Protein AF-A0A965CL66-F1 (afdb_monomer_lite)

Radius of gyration: 16.73 Å; chains: 1; bounding box: 33×25×46 Å

pLDDT: mean 91.71, std 7.18, range [67.88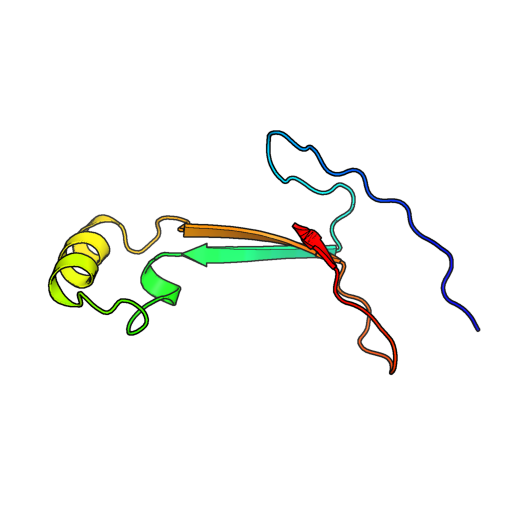, 98.25]

Foldseek 3Di:
DDDDDDDWDADPVPQDIPPFPDKDWDFLLNCPPVDPPNVVSVVCCVPGRRPTPDMWRWHDDPDDPPDDIDTD

Structure (mmCIF, N/CA/C/O backbone):
data_AF-A0A965CL66-F1
#
_entry.id   AF-A0A965CL66-F1
#
loop_
_atom_site.group_PDB
_atom_site.id
_atom_site.type_symbol
_atom_site.label_atom_id
_atom_site.label_alt_id
_atom_site.label_comp_id
_atom_site.label_asym_id
_atom_site.label_entity_id
_atom_site.label_seq_id
_atom_site.pdbx_PDB_ins_code
_atom_site.Cartn_x
_atom_site.Cartn_y
_atom_site.Cartn_z
_atom_site.occupancy
_atom_site.B_iso_or_equiv
_atom_site.auth_seq_id
_atom_site.auth_comp_id
_atom_site.auth_asym_id
_atom_site.auth_atom_id
_atom_site.pdbx_PDB_model_num
ATOM 1 N N . MET A 1 1 ? 12.152 -11.804 -28.304 1.00 67.88 1 MET A N 1
ATOM 2 C CA . MET A 1 1 ? 12.444 -10.360 -28.196 1.00 67.88 1 MET A CA 1
ATOM 3 C C . MET A 1 1 ? 12.548 -10.052 -26.716 1.00 67.88 1 MET A C 1
ATOM 5 O O . MET A 1 1 ? 11.607 -10.381 -26.001 1.00 67.88 1 MET A O 1
ATOM 9 N N . TYR A 1 2 ? 13.697 -9.566 -26.254 1.00 73.62 2 TYR A N 1
ATOM 10 C CA . TYR A 1 2 ? 13.903 -9.229 -24.843 1.00 73.62 2 TYR A CA 1
ATOM 11 C C . TYR A 1 2 ? 13.328 -7.839 -24.554 1.00 73.62 2 TYR A C 1
ATOM 13 O O . TYR A 1 2 ? 13.240 -7.022 -25.469 1.00 73.62 2 TYR A O 1
ATOM 21 N N . GLN A 1 3 ? 12.877 -7.607 -23.321 1.00 76.06 3 GLN A N 1
ATOM 22 C CA . GLN A 1 3 ? 12.454 -6.274 -22.890 1.00 76.06 3 GLN A CA 1
ATOM 23 C C . GLN A 1 3 ? 13.687 -5.391 -22.696 1.00 76.06 3 GLN A C 1
ATOM 25 O O . GLN A 1 3 ? 14.700 -5.858 -22.174 1.00 76.06 3 GLN A O 1
ATOM 30 N N . GLU A 1 4 ? 13.586 -4.135 -23.122 1.00 86.00 4 GLU A N 1
ATOM 31 C CA . GLU A 1 4 ? 14.620 -3.139 -22.849 1.00 86.00 4 GLU A CA 1
ATOM 32 C C . GLU A 1 4 ? 14.673 -2.848 -21.343 1.00 86.00 4 GLU A C 1
ATOM 34 O O . GLU A 1 4 ? 13.616 -2.733 -20.710 1.00 86.00 4 GLU A O 1
ATOM 39 N N . PRO A 1 5 ? 15.871 -2.721 -20.747 1.00 87.56 5 PRO A N 1
ATOM 40 C CA . PRO A 1 5 ? 15.998 -2.300 -19.361 1.00 87.56 5 PRO A CA 1
ATOM 41 C C . PRO A 1 5 ? 15.378 -0.917 -19.138 1.00 87.56 5 PRO A C 1
ATOM 43 O O . PRO A 1 5 ? 15.599 0.010 -19.916 1.00 87.56 5 PRO A O 1
ATOM 46 N N . SER A 1 6 ? 14.649 -0.762 -18.035 1.00 87.06 6 SER A N 1
ATOM 47 C CA . SER A 1 6 ? 14.148 0.530 -17.568 1.00 87.06 6 SER A CA 1
ATOM 48 C C . SER A 1 6 ? 14.885 0.979 -16.307 1.00 87.06 6 SER A C 1
ATOM 50 O O . SER A 1 6 ? 15.436 0.170 -15.558 1.00 87.06 6 SER A O 1
ATOM 52 N N . ALA A 1 7 ? 14.897 2.289 -16.068 1.00 89.94 7 ALA A N 1
ATOM 53 C CA . ALA A 1 7 ? 15.406 2.885 -14.841 1.00 89.94 7 ALA A CA 1
ATOM 54 C C . ALA A 1 7 ? 14.267 3.628 -14.138 1.00 89.94 7 ALA A C 1
ATOM 56 O O . ALA A 1 7 ? 13.509 4.347 -14.783 1.00 89.94 7 ALA A O 1
ATOM 57 N N . HIS A 1 8 ? 14.167 3.460 -12.821 1.00 92.38 8 HIS A N 1
ATOM 58 C CA . HIS A 1 8 ? 13.155 4.108 -11.990 1.00 92.38 8 HIS A CA 1
ATOM 59 C C . HIS A 1 8 ? 13.834 4.766 -10.797 1.00 92.38 8 HIS A C 1
ATOM 61 O O . HIS A 1 8 ? 14.691 4.161 -10.150 1.00 92.38 8 HIS A O 1
ATOM 67 N N . HIS A 1 9 ? 13.455 6.004 -10.497 1.00 94.44 9 HIS A N 1
ATOM 68 C CA . HIS A 1 9 ? 13.976 6.726 -9.348 1.00 94.44 9 HIS A CA 1
ATOM 69 C C . HIS A 1 9 ? 13.013 6.598 -8.169 1.00 94.44 9 HIS A C 1
ATOM 71 O O . HIS A 1 9 ? 11.851 6.992 -8.270 1.00 94.44 9 HIS A O 1
ATOM 77 N N . ILE A 1 10 ? 13.506 6.093 -7.038 1.00 94.44 10 ILE A N 1
ATOM 78 C CA . ILE A 1 10 ? 12.744 6.002 -5.790 1.00 94.44 10 ILE A CA 1
ATOM 79 C C . ILE A 1 10 ? 13.197 7.120 -4.860 1.00 94.44 10 ILE A C 1
ATOM 81 O O . ILE A 1 10 ? 14.359 7.185 -4.458 1.00 94.44 10 ILE A O 1
ATOM 85 N N . ASN A 1 11 ? 12.265 7.987 -4.478 1.00 95.25 11 ASN A N 1
ATOM 86 C CA . ASN A 1 11 ? 12.501 8.929 -3.398 1.00 95.25 11 ASN A CA 1
ATOM 87 C C . ASN A 1 11 ? 12.424 8.185 -2.058 1.00 95.25 11 ASN A C 1
ATOM 89 O O . ASN A 1 11 ? 11.346 7.779 -1.631 1.00 95.25 11 ASN A O 1
ATOM 93 N N . SER A 1 12 ? 13.560 8.030 -1.381 1.00 93.62 12 SER A N 1
ATOM 94 C CA . SER A 1 12 ? 13.652 7.290 -0.117 1.00 93.62 12 SER A CA 1
ATOM 95 C C . SER A 1 12 ? 12.883 7.926 1.044 1.00 93.62 12 SER A C 1
ATOM 97 O O . SER A 1 12 ? 12.518 7.219 1.977 1.00 93.62 12 SER A O 1
ATOM 99 N N . ALA A 1 13 ? 12.620 9.234 0.999 1.00 95.31 13 ALA A N 1
ATOM 100 C CA . ALA A 1 13 ? 11.875 9.924 2.047 1.00 95.31 13 ALA A CA 1
ATOM 101 C C . ALA A 1 13 ? 10.358 9.749 1.896 1.00 95.31 13 ALA A C 1
ATOM 103 O O . ALA A 1 13 ? 9.651 9.691 2.898 1.00 95.31 13 ALA A O 1
ATOM 104 N N . SER A 1 14 ? 9.850 9.682 0.661 1.00 92.38 14 SER A N 1
ATOM 105 C CA . SER A 1 14 ? 8.406 9.626 0.391 1.00 92.38 14 SER A CA 1
ATOM 106 C C . SER A 1 14 ? 7.901 8.281 -0.128 1.00 92.38 14 SER A C 1
ATOM 108 O O . SER A 1 14 ? 6.690 8.088 -0.200 1.00 92.38 14 SER A O 1
ATOM 110 N N . GLY A 1 15 ? 8.791 7.378 -0.544 1.00 92.44 15 GLY A N 1
ATOM 111 C CA . GLY A 1 15 ? 8.420 6.139 -1.231 1.00 92.44 15 GLY A CA 1
ATOM 112 C C . GLY A 1 15 ? 7.796 6.375 -2.611 1.00 92.44 15 GLY A C 1
ATOM 113 O O . GLY A 1 15 ? 7.133 5.497 -3.145 1.00 92.44 15 GLY A O 1
ATOM 114 N N . VAL A 1 16 ? 7.940 7.567 -3.201 1.00 94.00 16 VAL A N 1
ATOM 115 C CA . VAL A 1 16 ? 7.443 7.829 -4.561 1.00 94.00 16 VAL A CA 1
ATOM 116 C C . VAL A 1 16 ? 8.429 7.271 -5.581 1.00 94.00 16 VAL A C 1
ATOM 118 O O . VAL A 1 16 ? 9.607 7.631 -5.560 1.00 94.00 16 VAL A O 1
ATOM 121 N N . MET A 1 17 ? 7.930 6.437 -6.494 1.00 94.25 17 MET A N 1
ATOM 122 C CA . MET A 1 17 ? 8.681 5.913 -7.634 1.00 94.25 17 MET A CA 1
ATOM 123 C C . MET A 1 17 ? 8.340 6.698 -8.908 1.00 94.25 17 MET A C 1
ATOM 125 O O . MET A 1 17 ? 7.164 6.857 -9.244 1.00 94.25 17 MET A O 1
ATOM 129 N N . SER A 1 18 ? 9.357 7.195 -9.618 1.00 89.12 18 SER A N 1
ATOM 130 C CA . SER A 1 18 ? 9.179 7.857 -10.915 1.00 89.12 18 SER A CA 1
ATOM 131 C C . SER A 1 18 ? 8.738 6.863 -11.984 1.00 89.12 18 SER A C 1
ATOM 133 O O . SER A 1 18 ? 9.109 5.686 -11.951 1.00 89.12 18 SER A O 1
ATOM 135 N N . ASP A 1 19 ? 7.950 7.356 -12.941 1.00 85.38 19 ASP A N 1
ATOM 136 C CA . ASP A 1 19 ? 7.455 6.564 -14.067 1.00 85.38 19 ASP A CA 1
ATOM 137 C C . ASP A 1 19 ? 6.809 5.256 -13.602 1.00 85.38 19 ASP A C 1
ATOM 139 O O . ASP A 1 19 ? 7.048 4.207 -14.188 1.00 85.38 19 ASP A O 1
ATOM 143 N N . ALA A 1 20 ? 6.049 5.288 -12.503 1.00 84.50 20 ALA A N 1
ATOM 144 C CA . ALA A 1 20 ? 5.26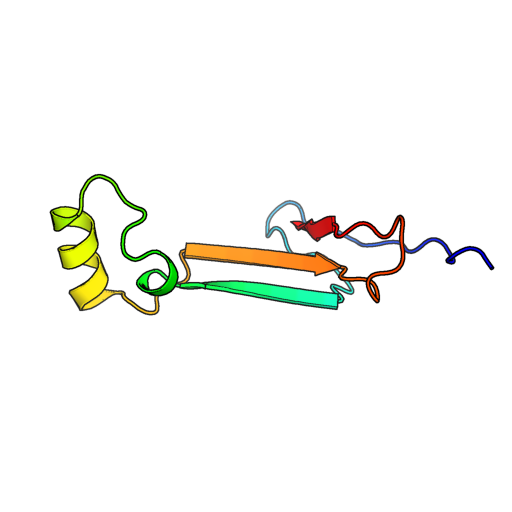4 4.144 -12.060 1.00 84.50 20 ALA A CA 1
ATOM 145 C C . ALA A 1 20 ? 4.130 3.877 -13.063 1.00 84.50 20 ALA A C 1
ATOM 147 O O . ALA A 1 20 ? 3.460 4.798 -13.530 1.00 84.50 20 ALA A O 1
ATOM 148 N N . GLY A 1 21 ? 3.911 2.605 -13.389 1.00 83.50 21 GLY A N 1
ATOM 149 C CA . GLY A 1 21 ? 2.867 2.161 -14.315 1.00 83.50 21 GLY A CA 1
ATOM 150 C C . GLY A 1 21 ? 1.499 2.100 -13.644 1.00 83.50 21 GLY A C 1
ATOM 151 O O . GLY A 1 21 ? 0.473 2.088 -14.320 1.00 83.50 21 GLY A O 1
ATOM 152 N N . GLY A 1 22 ? 1.481 2.095 -12.311 1.00 88.94 22 GLY A N 1
ATOM 153 C CA . GLY A 1 22 ? 0.275 2.123 -11.508 1.00 88.94 22 GLY A CA 1
ATOM 154 C C . GLY A 1 22 ? 0.515 2.682 -10.112 1.00 88.94 22 GLY A C 1
ATOM 155 O O . GLY A 1 22 ? 1.636 2.737 -9.601 1.00 88.94 22 GLY A O 1
ATOM 156 N N . ARG A 1 23 ? -0.588 3.084 -9.482 1.00 92.25 23 ARG A N 1
ATOM 157 C CA . ARG A 1 23 ? -0.639 3.456 -8.073 1.00 92.25 23 ARG A CA 1
ATOM 158 C C . ARG A 1 23 ? -1.807 2.730 -7.426 1.00 92.25 23 ARG A C 1
ATOM 160 O O . ARG A 1 23 ? -2.962 2.977 -7.767 1.00 92.25 23 ARG A O 1
ATOM 167 N N . TYR A 1 24 ? -1.494 1.850 -6.491 1.00 92.19 24 TYR A N 1
ATOM 168 C CA . TYR A 1 24 ? -2.472 1.119 -5.706 1.00 92.19 24 TYR A CA 1
ATOM 169 C C . TYR A 1 24 ? -2.667 1.806 -4.360 1.00 92.19 24 TYR A C 1
ATOM 171 O O . TYR A 1 24 ? -1.701 2.188 -3.708 1.00 92.19 24 TYR A O 1
ATOM 179 N N . ILE A 1 25 ? -3.914 1.989 -3.944 1.00 96.25 25 ILE A N 1
ATOM 180 C CA . ILE A 1 25 ? -4.250 2.647 -2.682 1.00 96.25 25 ILE A CA 1
ATOM 181 C C . ILE A 1 25 ? -5.135 1.693 -1.898 1.00 96.25 25 ILE A C 1
ATOM 183 O O . ILE A 1 25 ? -6.147 1.229 -2.424 1.00 96.25 25 ILE A O 1
ATOM 187 N N . LYS A 1 26 ? -4.773 1.440 -0.639 1.00 97.38 26 LYS A N 1
ATOM 188 C CA . LYS A 1 26 ? -5.673 0.821 0.330 1.00 97.38 26 LYS A CA 1
ATOM 189 C C . LYS A 1 26 ? -6.216 1.865 1.274 1.00 97.38 26 LYS A C 1
ATOM 191 O O . LYS A 1 26 ? -5.459 2.524 1.988 1.00 97.38 26 LYS A O 1
ATOM 196 N N . ARG A 1 27 ? -7.536 1.980 1.289 1.00 98.25 27 ARG A N 1
ATOM 197 C CA . ARG A 1 27 ? -8.264 2.730 2.305 1.00 98.25 27 ARG A CA 1
ATOM 198 C C . ARG A 1 27 ? -8.615 1.819 3.466 1.00 98.25 27 ARG A C 1
ATOM 200 O O . ARG A 1 27 ? -8.665 0.602 3.297 1.00 98.25 27 ARG A O 1
ATOM 207 N N . LEU A 1 28 ? -8.905 2.405 4.621 1.00 98.12 28 LEU A N 1
ATOM 208 C CA . LEU A 1 28 ? -9.272 1.654 5.817 1.00 98.12 28 LEU A CA 1
ATOM 209 C C . LEU A 1 28 ? -10.445 0.703 5.550 1.00 98.12 28 LEU A C 1
ATOM 211 O O . LEU A 1 28 ? -10.403 -0.459 5.948 1.00 98.12 28 LEU 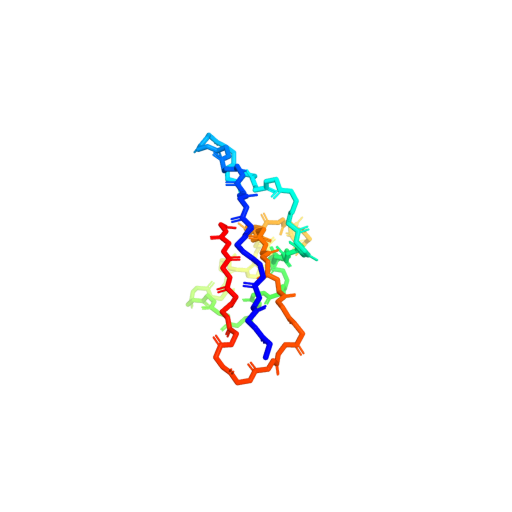A O 1
ATOM 215 N N . ARG A 1 29 ? -11.445 1.155 4.788 1.00 97.69 29 ARG A N 1
ATOM 216 C CA . ARG A 1 29 ? -12.588 0.319 4.405 1.00 97.69 29 ARG A CA 1
ATOM 217 C C . ARG A 1 29 ? -12.235 -0.917 3.583 1.00 97.69 29 ARG A C 1
ATOM 219 O O . ARG A 1 29 ? -12.957 -1.904 3.632 1.00 97.69 29 ARG A O 1
ATOM 226 N N . ASP A 1 30 ? -11.134 -0.874 2.836 1.00 98.00 30 ASP A N 1
ATOM 227 C CA . ASP A 1 30 ? -10.692 -1.990 1.999 1.00 98.00 30 ASP A CA 1
ATOM 228 C C . ASP A 1 30 ? -10.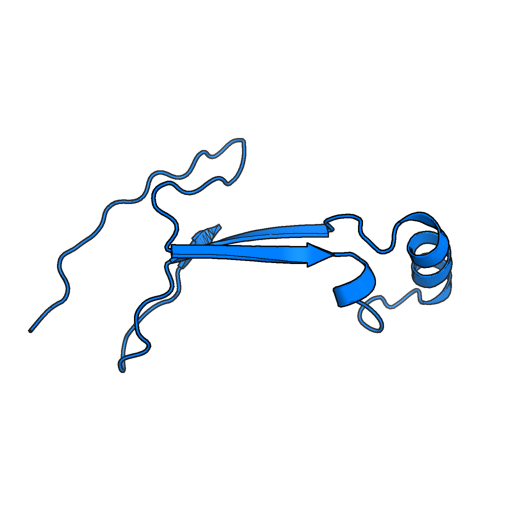017 -3.097 2.832 1.00 98.00 30 ASP A C 1
ATOM 230 O O . ASP A 1 30 ? -9.571 -4.098 2.264 1.00 98.00 30 ASP A O 1
ATOM 234 N N . LEU A 1 31 ? -9.882 -2.881 4.148 1.00 97.00 31 LEU A N 1
ATOM 235 C 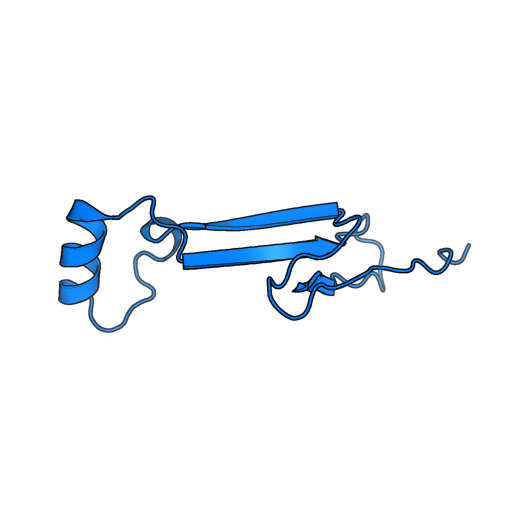CA . LEU A 1 31 ? -9.235 -3.763 5.120 1.00 97.00 31 LEU A CA 1
ATOM 236 C C . LEU A 1 31 ? -10.226 -4.352 6.139 1.00 97.00 31 LEU A C 1
ATOM 238 O O . LEU A 1 31 ? -9.800 -4.897 7.161 1.00 97.00 31 LEU A O 1
ATOM 242 N N . ASP A 1 32 ? -11.531 -4.237 5.884 1.00 96.31 32 ASP A N 1
ATOM 243 C CA . ASP A 1 32 ? -12.552 -4.841 6.739 1.00 96.31 32 ASP A CA 1
ATOM 244 C C . ASP A 1 32 ? -12.313 -6.350 6.914 1.00 96.31 32 ASP A C 1
ATOM 246 O O . ASP A 1 32 ? -11.963 -7.067 5.974 1.00 96.31 32 ASP A O 1
ATOM 250 N N . GLY A 1 33 ? -12.440 -6.815 8.157 1.00 96.12 33 GLY A N 1
ATOM 251 C CA . GLY A 1 33 ? -12.178 -8.204 8.538 1.00 96.12 33 GLY A CA 1
ATOM 252 C C . GLY A 1 33 ? -10.702 -8.619 8.634 1.00 96.12 33 GLY A C 1
ATOM 253 O O . GLY A 1 33 ? -10.438 -9.775 8.957 1.00 96.12 33 GLY A O 1
ATOM 254 N N . LEU A 1 34 ? -9.732 -7.724 8.389 1.00 97.00 34 LEU A N 1
ATOM 255 C CA . LEU A 1 34 ? -8.300 -8.059 8.500 1.00 97.00 34 LEU A CA 1
ATOM 256 C C . LEU A 1 34 ? -7.716 -7.833 9.900 1.00 97.00 34 LEU A C 1
ATOM 258 O O . LEU A 1 34 ? -6.741 -8.484 10.276 1.00 97.00 34 LEU A O 1
ATOM 262 N N . TYR A 1 35 ? -8.280 -6.901 10.669 1.00 96.88 35 TYR A N 1
ATOM 263 C CA . TYR A 1 35 ? -7.773 -6.551 11.994 1.00 96.88 35 TYR A CA 1
ATOM 264 C C . TYR A 1 35 ? -8.359 -7.459 13.077 1.00 96.88 35 TYR A C 1
ATOM 266 O O . TYR A 1 35 ? -9.573 -7.641 13.159 1.00 96.88 35 TYR A O 1
ATOM 274 N N . LEU A 1 36 ? -7.484 -7.982 13.945 1.00 98.06 36 LEU A N 1
ATOM 275 C CA . LEU A 1 36 ? -7.871 -8.849 15.064 1.00 98.06 36 LEU A CA 1
ATOM 276 C C . LEU A 1 36 ? -8.818 -8.141 16.045 1.00 98.06 36 LEU A C 1
ATOM 278 O O . LEU A 1 36 ? -9.792 -8.738 16.495 1.00 98.06 36 LEU A O 1
ATOM 282 N N . ASP A 1 37 ? -8.540 -6.876 16.373 1.00 98.25 37 ASP A N 1
ATOM 283 C CA . ASP A 1 37 ? -9.427 -6.068 17.211 1.00 98.25 37 ASP A CA 1
ATOM 284 C C . ASP A 1 37 ? -10.522 -5.428 16.358 1.00 98.25 37 ASP A C 1
ATOM 286 O O . ASP A 1 37 ? -10.405 -4.308 15.850 1.00 98.25 37 ASP A O 1
ATOM 290 N N . THR A 1 38 ? -11.609 -6.174 16.196 1.00 97.50 38 THR A N 1
ATOM 291 C CA . THR A 1 38 ? -12.752 -5.732 15.404 1.00 97.50 38 THR A CA 1
ATOM 292 C C . THR A 1 38 ? -13.444 -4.515 16.024 1.00 97.50 38 THR A C 1
ATOM 294 O O . THR A 1 38 ? -13.915 -3.655 15.289 1.00 97.50 38 THR A O 1
ATOM 297 N N . ASN A 1 39 ? -13.477 -4.377 17.353 1.00 97.94 39 ASN A N 1
ATOM 298 C CA . ASN A 1 39 ? -14.168 -3.259 18.006 1.00 97.94 39 ASN A CA 1
ATOM 299 C C . ASN A 1 39 ? -13.413 -1.940 17.814 1.00 97.94 39 ASN A C 1
ATOM 301 O O . ASN A 1 39 ? -14.025 -0.909 17.511 1.00 97.94 39 ASN A O 1
ATOM 305 N N . ALA A 1 40 ? -12.085 -1.973 17.947 1.00 97.88 40 ALA A N 1
ATOM 306 C CA . ALA A 1 40 ? -11.240 -0.825 17.648 1.00 97.88 40 ALA A CA 1
ATOM 307 C C . ALA A 1 40 ? -11.331 -0.447 16.162 1.00 97.88 40 ALA A C 1
ATOM 309 O O . ALA A 1 40 ? -11.504 0.730 15.841 1.00 97.88 40 ALA A O 1
ATOM 310 N N . PHE A 1 41 ? -11.301 -1.437 15.261 1.00 98.12 41 PHE A N 1
ATOM 311 C CA . PHE A 1 41 ? -11.461 -1.193 13.827 1.00 98.12 41 PHE A CA 1
ATOM 312 C C . PHE A 1 41 ? -12.806 -0.540 13.502 1.00 98.12 41 PHE A C 1
ATOM 314 O O . PHE A 1 41 ? -12.824 0.471 12.813 1.00 98.12 41 PHE A O 1
ATOM 321 N N . GLN A 1 42 ? -13.922 -1.058 14.025 1.00 97.75 42 GLN A N 1
ATOM 322 C CA . GLN A 1 42 ? -15.252 -0.496 13.762 1.00 97.75 42 GLN A CA 1
ATOM 323 C C . GLN A 1 42 ? -15.399 0.927 14.315 1.00 97.75 42 GLN A C 1
ATOM 325 O O . GLN A 1 42 ? -16.002 1.785 13.669 1.00 97.75 42 GLN A O 1
ATOM 330 N N . SER A 1 43 ? -14.785 1.208 15.469 1.00 97.62 43 SER A N 1
ATOM 331 C CA . SER A 1 43 ? -14.747 2.561 16.038 1.00 97.62 43 SER A CA 1
ATOM 332 C C . SER A 1 43 ? -14.016 3.542 15.115 1.00 97.62 43 SER A C 1
ATOM 334 O O . SER A 1 43 ? -14.504 4.647 14.893 1.00 97.62 43 SER A O 1
ATOM 336 N N . LEU A 1 44 ? -12.881 3.131 14.536 1.00 97.06 44 LEU A N 1
ATOM 337 C CA . LEU A 1 44 ? -12.120 3.943 13.582 1.00 97.06 44 LEU A CA 1
ATOM 338 C C . LEU A 1 44 ? -12.816 4.040 12.213 1.00 97.06 44 LEU A C 1
ATOM 340 O O . LEU A 1 44 ? -12.844 5.104 11.599 1.00 97.06 44 LEU A O 1
ATOM 344 N N . PHE A 1 45 ? -13.416 2.948 11.739 1.00 96.88 45 PHE A N 1
ATOM 345 C CA . PHE A 1 45 ? -14.145 2.889 10.473 1.00 96.88 45 PHE A CA 1
ATOM 346 C C . PHE A 1 45 ? -15.295 3.900 10.449 1.00 96.88 45 PHE A C 1
ATOM 348 O O . PHE A 1 45 ? -15.487 4.583 9.444 1.00 96.88 45 PHE A O 1
ATOM 355 N N . ALA A 1 46 ? -16.014 4.057 11.565 1.00 97.00 46 ALA A N 1
ATOM 356 C CA . ALA A 1 46 ? -17.131 4.994 11.677 1.00 97.00 46 ALA A CA 1
ATOM 357 C C . ALA A 1 46 ? -16.742 6.458 11.398 1.00 97.00 46 ALA A C 1
ATOM 359 O O . ALA A 1 46 ? -17.587 7.235 10.954 1.00 97.00 46 ALA A O 1
ATOM 360 N N . THR A 1 47 ? -15.484 6.840 11.637 1.00 97.31 47 THR A N 1
ATOM 361 C CA . THR A 1 47 ? -15.003 8.219 11.444 1.00 97.31 47 THR A CA 1
ATOM 362 C C . THR A 1 47 ? -14.039 8.380 10.270 1.00 97.31 47 THR A C 1
ATOM 364 O O . THR A 1 47 ? -13.916 9.485 9.746 1.00 97.31 47 THR A O 1
ATOM 367 N N . SER A 1 48 ? -13.365 7.305 9.851 1.00 96.94 48 SER A N 1
ATOM 368 C CA . SER A 1 48 ? -12.184 7.373 8.980 1.00 96.94 48 SER A CA 1
ATOM 369 C C . SER A 1 48 ? -12.156 6.302 7.881 1.00 96.94 48 SER A C 1
ATOM 371 O O . SER A 1 48 ? -11.089 5.953 7.384 1.00 96.94 48 SER A O 1
ATOM 373 N N . ALA A 1 49 ? -13.307 5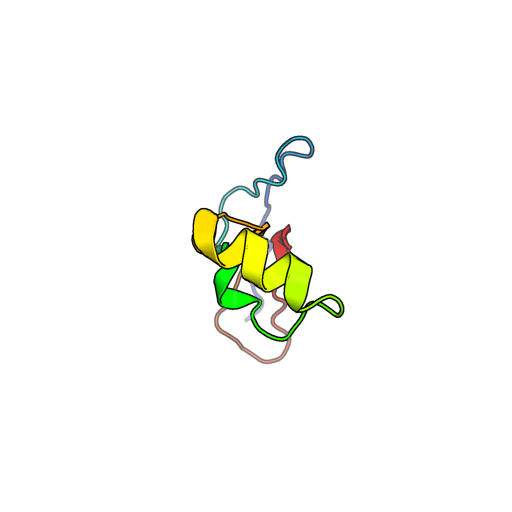.768 7.459 1.00 96.56 49 ALA A N 1
ATOM 374 C CA . ALA A 1 49 ? -13.387 4.692 6.457 1.00 96.56 49 ALA A CA 1
ATOM 375 C C . ALA A 1 49 ? -12.583 4.950 5.160 1.00 96.56 49 ALA A C 1
ATOM 377 O O . ALA A 1 49 ? -12.024 4.017 4.577 1.00 96.56 49 ALA A O 1
ATOM 378 N N . ASP A 1 50 ? -12.511 6.203 4.701 1.00 97.88 50 ASP A N 1
ATOM 379 C CA . ASP A 1 50 ? -11.799 6.587 3.475 1.00 97.88 50 ASP A CA 1
ATOM 380 C C . ASP A 1 50 ? -10.324 6.966 3.689 1.00 97.88 50 ASP A C 1
ATOM 382 O O . ASP A 1 50 ? -9.634 7.280 2.711 1.00 97.88 50 ASP A O 1
ATOM 386 N N . GLU A 1 51 ? -9.825 6.926 4.927 1.00 97.88 51 GLU A N 1
ATOM 387 C CA . GLU A 1 51 ? -8.425 7.200 5.248 1.00 97.88 51 GLU A CA 1
ATOM 388 C C . GLU A 1 51 ? -7.505 6.223 4.509 1.00 97.88 51 GLU A C 1
ATOM 390 O O . GLU A 1 51 ? -7.760 5.019 4.452 1.00 97.88 51 GLU A O 1
ATOM 395 N N . ILE A 1 52 ? -6.441 6.751 3.899 1.00 97.44 52 ILE A N 1
ATOM 396 C CA . ILE A 1 52 ? -5.449 5.942 3.192 1.00 97.44 52 ILE A CA 1
ATOM 397 C C . ILE A 1 52 ? -4.541 5.293 4.231 1.00 97.44 52 ILE A C 1
ATOM 399 O O . ILE A 1 52 ? -3.811 5.989 4.927 1.00 97.44 52 ILE A O 1
ATOM 403 N N . VAL A 1 53 ? -4.541 3.963 4.277 1.00 97.31 53 VAL A N 1
ATOM 404 C CA . VAL A 1 53 ? -3.661 3.194 5.166 1.00 97.31 53 VAL A CA 1
ATOM 405 C C . VAL A 1 53 ? -2.290 3.023 4.528 1.00 97.31 53 VAL A C 1
ATOM 407 O O . VAL A 1 53 ? -1.270 3.204 5.183 1.00 97.31 53 VAL A O 1
ATOM 410 N N . TYR A 1 54 ? -2.255 2.707 3.232 1.00 95.88 54 TYR A N 1
ATOM 411 C CA . TYR A 1 54 ? -1.011 2.685 2.472 1.00 95.88 54 TYR A CA 1
ATOM 412 C C . TYR A 1 54 ? -1.238 2.927 0.980 1.00 95.88 54 TYR A C 1
ATOM 414 O O . TYR A 1 54 ? -2.338 2.771 0.440 1.00 95.88 54 TYR A O 1
ATOM 422 N N . THR A 1 55 ? -0.162 3.326 0.312 1.00 95.69 55 THR A N 1
ATOM 423 C CA . THR A 1 55 ? -0.068 3.454 -1.142 1.00 95.69 55 THR A CA 1
ATOM 424 C C . THR A 1 55 ? 1.097 2.600 -1.616 1.00 95.69 55 THR A C 1
ATOM 426 O O . THR A 1 55 ? 2.138 2.615 -0.972 1.00 95.69 55 THR A O 1
ATOM 429 N N . VAL A 1 56 ? 0.921 1.907 -2.739 1.00 95.19 56 VAL A N 1
ATOM 430 C CA . VAL A 1 56 ? 2.004 1.253 -3.475 1.00 95.19 56 VAL A CA 1
ATOM 431 C C . VAL A 1 56 ? 2.160 1.938 -4.828 1.00 95.19 56 VAL A C 1
ATOM 433 O O . VAL A 1 56 ? 1.175 2.114 -5.553 1.00 95.19 56 VAL A O 1
ATOM 436 N N . HIS A 1 57 ? 3.384 2.316 -5.178 1.00 94.88 57 HIS A N 1
ATOM 437 C CA . HIS A 1 57 ? 3.747 2.683 -6.545 1.00 94.88 57 HIS A CA 1
ATOM 438 C C . HIS A 1 57 ? 4.320 1.452 -7.224 1.00 94.88 57 HIS A C 1
ATOM 440 O O . HIS A 1 57 ? 5.290 0.884 -6.735 1.00 94.88 57 HIS A O 1
ATOM 446 N N . GLU A 1 58 ? 3.738 1.036 -8.343 1.00 93.12 58 GLU A N 1
ATOM 447 C CA . GLU A 1 58 ? 4.135 -0.201 -9.010 1.00 93.12 58 GLU A CA 1
ATOM 448 C C . GLU A 1 58 ? 4.471 0.025 -10.476 1.00 93.12 58 GLU A C 1
ATOM 450 O O . GLU A 1 58 ? 3.909 0.895 -11.147 1.00 93.12 58 GLU A O 1
ATOM 455 N N . GLN A 1 59 ? 5.365 -0.813 -10.988 1.00 91.56 59 GLN A N 1
ATOM 456 C CA . GLN A 1 59 ? 5.426 -1.117 -12.398 1.00 91.56 59 GLN A CA 1
ATOM 457 C C . GLN A 1 59 ? 4.762 -2.452 -12.676 1.00 91.56 59 GLN A C 1
ATOM 459 O O . GLN A 1 59 ? 5.153 -3.487 -12.136 1.00 91.56 59 GLN A O 1
ATOM 464 N N . ARG A 1 60 ? 3.736 -2.403 -13.526 1.00 85.88 60 ARG A N 1
ATOM 465 C CA . ARG A 1 60 ? 2.922 -3.556 -13.890 1.00 85.88 60 ARG A CA 1
ATOM 466 C C . ARG A 1 60 ? 3.090 -3.829 -15.385 1.00 85.88 60 ARG A C 1
ATOM 468 O O . ARG A 1 60 ? 2.487 -3.133 -16.200 1.00 85.88 60 ARG A O 1
ATOM 475 N N . PRO A 1 61 ? 3.894 -4.831 -15.759 1.00 81.75 61 PRO A N 1
ATOM 476 C CA . PRO A 1 61 ? 4.036 -5.232 -17.153 1.00 81.75 61 PRO A CA 1
ATOM 477 C C . PRO A 1 61 ? 2.767 -5.942 -17.662 1.00 81.75 61 PRO A C 1
ATOM 479 O O . PRO A 1 61 ? 1.823 -6.210 -16.915 1.00 81.75 61 PRO A O 1
ATOM 482 N N . THR A 1 62 ? 2.738 -6.264 -18.957 1.00 77.88 62 THR A N 1
ATOM 483 C CA . THR A 1 62 ? 1.560 -6.816 -19.661 1.00 77.88 62 THR A CA 1
ATOM 484 C C . THR A 1 62 ? 1.231 -8.284 -19.321 1.00 77.88 62 THR A C 1
ATOM 486 O O . THR A 1 62 ? 0.368 -8.870 -19.968 1.00 77.88 62 THR A O 1
ATOM 489 N N . GLN A 1 63 ? 1.852 -8.854 -18.278 1.00 72.06 63 GLN A N 1
ATOM 490 C CA . GLN A 1 63 ? 1.658 -10.215 -17.751 1.00 72.06 63 GLN A CA 1
ATOM 491 C C . GLN A 1 63 ? 2.021 -11.332 -18.739 1.00 72.06 63 GLN A C 1
ATOM 493 O O . GLN A 1 63 ? 1.265 -12.280 -18.958 1.00 72.06 63 GLN A O 1
ATOM 498 N N . LYS A 1 64 ? 3.217 -11.256 -19.323 1.00 79.00 64 LYS A N 1
ATOM 499 C CA . LYS A 1 64 ? 3.854 -12.403 -19.982 1.00 79.00 64 LYS A CA 1
ATOM 500 C C . LYS A 1 64 ? 4.573 -13.279 -18.951 1.00 79.00 64 LYS A C 1
ATOM 502 O O . LYS A 1 64 ? 4.903 -12.843 -17.853 1.00 79.00 64 LYS A O 1
ATOM 507 N N . VAL A 1 65 ? 4.826 -14.542 -19.297 1.00 79.25 65 VAL A N 1
ATOM 508 C CA . VAL A 1 65 ? 5.594 -15.453 -18.430 1.00 79.25 65 VAL A CA 1
ATOM 509 C C . VAL A 1 65 ? 6.979 -14.857 -18.158 1.00 79.25 65 VAL A C 1
ATOM 511 O O . VAL A 1 65 ? 7.713 -14.564 -19.099 1.00 79.25 65 VAL A O 1
ATOM 514 N N . GLY A 1 66 ? 7.324 -14.705 -16.877 1.00 79.25 66 GLY A N 1
ATOM 515 C CA . GLY A 1 66 ? 8.596 -14.127 -16.425 1.00 79.25 66 GLY A CA 1
ATOM 516 C C . GLY A 1 66 ? 8.550 -12.630 -16.109 1.00 79.25 66 GLY A C 1
ATOM 517 O O . GLY A 1 66 ? 9.537 -12.094 -15.614 1.00 79.25 66 GLY A O 1
ATOM 518 N N . ASP A 1 67 ? 7.419 -11.966 -16.347 1.00 85.25 67 ASP A N 1
ATOM 519 C CA . ASP A 1 67 ? 7.220 -10.575 -15.959 1.00 85.25 67 ASP A CA 1
ATOM 520 C C . ASP A 1 67 ? 7.198 -10.415 -14.430 1.00 85.25 67 ASP A C 1
ATOM 522 O O . ASP A 1 67 ? 6.537 -11.174 -13.715 1.00 85.25 67 ASP A O 1
ATOM 526 N N . LEU A 1 68 ? 7.884 -9.385 -13.931 1.00 85.75 68 LEU A N 1
ATOM 527 C CA . LEU A 1 68 ? 7.905 -9.033 -12.515 1.00 85.75 68 LEU A CA 1
ATOM 528 C C . LEU A 1 68 ? 7.143 -7.734 -12.285 1.00 85.75 68 LEU A C 1
ATOM 530 O O . LEU A 1 68 ? 7.377 -6.733 -12.960 1.00 85.75 68 LEU A O 1
ATOM 534 N N . ILE A 1 69 ? 6.262 -7.756 -11.288 1.00 89.38 69 ILE A N 1
ATOM 535 C CA . ILE A 1 69 ? 5.725 -6.536 -10.694 1.00 89.38 69 ILE A CA 1
ATOM 536 C C . ILE A 1 69 ? 6.715 -6.105 -9.615 1.00 89.38 69 ILE A C 1
ATOM 538 O O . ILE A 1 69 ? 7.065 -6.901 -8.744 1.00 89.38 69 ILE A O 1
ATOM 542 N N . PHE A 1 70 ? 7.162 -4.857 -9.677 1.00 90.94 70 PHE A N 1
ATOM 543 C CA . PHE A 1 70 ? 8.050 -4.267 -8.679 1.00 90.94 70 PHE A CA 1
ATOM 544 C C . PHE A 1 70 ? 7.576 -2.863 -8.320 1.00 90.94 70 PHE A C 1
ATOM 546 O O . PHE A 1 70 ? 6.825 -2.240 -9.072 1.00 90.94 70 PHE A O 1
ATOM 553 N N . GLY A 1 71 ? 7.991 -2.371 -7.159 1.00 92.06 71 GLY A N 1
ATOM 554 C CA . GLY A 1 71 ? 7.468 -1.125 -6.632 1.00 92.06 71 GLY A CA 1
ATOM 555 C C . GLY A 1 71 ? 7.888 -0.844 -5.200 1.00 92.06 71 GLY A C 1
ATOM 556 O O . GLY A 1 71 ? 8.769 -1.512 -4.655 1.00 92.06 71 GLY A O 1
ATOM 557 N N . THR A 1 72 ? 7.225 0.146 -4.619 1.00 91.38 72 THR A N 1
ATOM 558 C CA . THR A 1 72 ? 7.423 0.665 -3.258 1.00 91.38 72 THR A CA 1
ATOM 559 C C . THR A 1 72 ? 6.094 0.822 -2.558 1.00 91.38 72 THR A C 1
ATOM 561 O O . THR A 1 72 ? 5.179 1.334 -3.245 1.00 91.38 72 THR A O 1
#

Secondary structure (DSSP, 8-state):
-PPPP----EETTTTEETT-SEEEEEEGGGGTTT-S-HHHHHHHHHHHTT-EEEEEEEE-----TT---EE-

Sequence (72 aa):
MYQEPSAHHINSASGVMSDAGGRYIKRLRDLDGLYLDTNAFQSLFATSADEIVYTVHEQRPTQKVGDLIFGT